Protein AF-A0ABD3ZQC3-F1 (afdb_monomer_lite)

Radius of gyration: 14.99 Å; chains: 1; bounding box: 34×32×38 Å

Structure (mmCIF, N/CA/C/O backbone):
data_AF-A0ABD3ZQC3-F1
#
_entry.id   AF-A0ABD3ZQC3-F1
#
loop_
_atom_site.group_PDB
_atom_site.id
_atom_site.type_symbol
_atom_site.label_atom_id
_atom_site.label_alt_id
_atom_site.label_comp_id
_atom_site.label_asym_id
_atom_site.label_entity_id
_atom_site.label_seq_id
_atom_site.pdbx_PDB_ins_code
_atom_site.Cartn_x
_atom_site.Cartn_y
_atom_site.Cartn_z
_atom_site.occupancy
_atom_site.B_iso_or_equiv
_atom_site.auth_seq_id
_atom_site.auth_comp_id
_atom_site.auth_asym_id
_atom_site.auth_atom_id
_atom_site.pdbx_PDB_model_num
ATOM 1 N N . MET A 1 1 ? 14.703 -2.618 -16.338 1.00 49.62 1 MET A N 1
ATOM 2 C CA . MET A 1 1 ? 13.610 -3.243 -15.568 1.00 49.62 1 MET A CA 1
ATOM 3 C C . MET A 1 1 ? 13.176 -2.223 -14.545 1.00 49.62 1 MET A C 1
ATOM 5 O O . MET A 1 1 ? 13.993 -1.866 -13.702 1.00 49.62 1 MET A O 1
ATOM 9 N N . ASP A 1 2 ? 11.961 -1.702 -14.678 1.00 62.47 2 ASP A N 1
ATOM 10 C CA . ASP A 1 2 ? 11.426 -0.747 -13.711 1.00 62.47 2 ASP A CA 1
ATOM 11 C C . ASP A 1 2 ? 11.262 -1.452 -12.361 1.00 62.47 2 ASP A C 1
ATOM 13 O O . ASP A 1 2 ? 10.755 -2.572 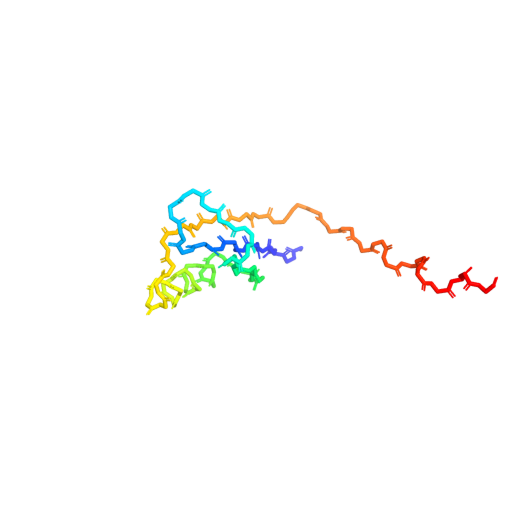-12.288 1.00 62.47 2 ASP A O 1
ATOM 17 N N . GLN A 1 3 ? 11.776 -0.840 -11.296 1.00 73.81 3 GLN A N 1
ATOM 18 C CA . GLN A 1 3 ? 11.668 -1.394 -9.951 1.00 73.81 3 GLN A CA 1
ATOM 19 C C . GLN A 1 3 ? 10.268 -1.079 -9.419 1.00 73.81 3 GLN A C 1
ATOM 21 O O . GLN A 1 3 ? 9.989 0.041 -9.005 1.00 73.81 3 GLN A O 1
ATOM 26 N N . GLU A 1 4 ? 9.362 -2.051 -9.464 1.00 86.88 4 GLU A N 1
ATOM 27 C CA . GLU A 1 4 ? 8.020 -1.893 -8.902 1.00 86.88 4 GLU A CA 1
ATOM 28 C C . GLU A 1 4 ? 7.999 -2.303 -7.429 1.00 86.88 4 GLU A C 1
ATOM 30 O O . GLU A 1 4 ? 8.541 -3.339 -7.044 1.00 86.88 4 GLU A O 1
ATOM 35 N N . TYR A 1 5 ? 7.314 -1.524 -6.604 1.00 90.12 5 TYR A N 1
ATOM 36 C CA . TYR A 1 5 ? 7.139 -1.770 -5.179 1.00 90.12 5 TYR A CA 1
ATOM 37 C C . TYR A 1 5 ? 5.652 -1.876 -4.844 1.00 90.12 5 TYR A C 1
ATOM 39 O O . TYR A 1 5 ? 4.815 -1.159 -5.404 1.00 90.12 5 TYR A O 1
ATOM 47 N N . PHE A 1 6 ? 5.333 -2.737 -3.884 1.00 91.88 6 PHE A N 1
ATOM 48 C CA . PHE A 1 6 ? 4.017 -2.830 -3.269 1.00 91.88 6 PHE A CA 1
ATOM 49 C C . PHE A 1 6 ? 4.077 -2.360 -1.824 1.00 91.88 6 PHE A C 1
ATOM 51 O O . PHE A 1 6 ? 4.908 -2.820 -1.041 1.00 91.88 6 PHE A O 1
ATOM 58 N N . LEU A 1 7 ? 3.153 -1.471 -1.482 1.00 93.31 7 LEU A N 1
ATOM 59 C CA . LEU A 1 7 ? 2.904 -1.013 -0.128 1.00 93.31 7 LEU A CA 1
ATOM 60 C C . LEU A 1 7 ? 1.573 -1.589 0.346 1.00 93.31 7 LEU A C 1
ATOM 62 O O . LEU A 1 7 ? 0.539 -1.361 -0.280 1.00 93.31 7 LEU A O 1
ATOM 66 N N . ILE A 1 8 ? 1.599 -2.289 1.472 1.00 93.69 8 ILE A N 1
ATOM 67 C CA . ILE A 1 8 ? 0.412 -2.745 2.187 1.00 93.69 8 ILE A CA 1
ATOM 68 C C . ILE A 1 8 ? 0.380 -2.007 3.522 1.00 93.69 8 ILE A C 1
ATOM 70 O O . ILE A 1 8 ? 1.350 -2.063 4.274 1.00 93.69 8 ILE A O 1
ATOM 74 N N . ALA A 1 9 ? -0.715 -1.312 3.818 1.00 95.12 9 ALA A N 1
ATOM 75 C CA . ALA A 1 9 ? -0.876 -0.574 5.066 1.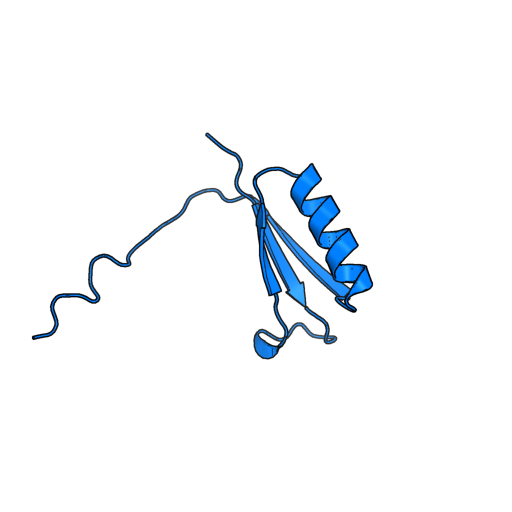00 95.12 9 ALA A CA 1
ATOM 76 C C . ALA A 1 9 ? -2.145 -0.996 5.810 1.00 95.12 9 ALA A C 1
ATOM 78 O O . ALA A 1 9 ? -3.187 -1.116 5.176 1.00 95.12 9 ALA A O 1
ATOM 79 N N . GLY A 1 10 ? -2.079 -1.158 7.133 1.00 94.44 10 GLY A N 1
ATOM 80 C CA . GLY A 1 10 ? -3.225 -1.467 8.005 1.00 94.44 10 GLY A CA 1
ATOM 81 C C . GLY A 1 10 ? -3.406 -0.433 9.122 1.00 94.44 10 GLY A C 1
ATOM 82 O O . GLY A 1 10 ? -2.460 0.290 9.460 1.00 94.44 10 GLY A O 1
ATOM 83 N N . LYS A 1 11 ? -4.620 -0.335 9.680 1.00 92.31 11 LYS A N 1
ATOM 84 C CA . LYS A 1 11 ? -4.944 0.595 10.781 1.00 92.31 11 LYS A CA 1
ATOM 85 C C . LYS A 1 11 ? -5.049 -0.097 12.140 1.00 92.31 11 LYS A C 1
ATOM 87 O O . LYS A 1 11 ? -4.713 0.506 13.155 1.00 92.31 11 LYS A O 1
ATOM 92 N N . THR A 1 12 ? -5.522 -1.337 12.158 1.00 85.38 12 THR A N 1
ATOM 93 C CA . THR A 1 12 ? -5.813 -2.092 13.382 1.00 85.38 12 THR A CA 1
ATOM 94 C C . THR A 1 12 ? -4.589 -2.863 13.877 1.00 85.38 12 THR A C 1
ATOM 96 O O . THR A 1 12 ? -3.866 -3.460 13.075 1.00 85.38 12 THR A O 1
ATOM 99 N N . GLU A 1 13 ? -4.374 -2.898 15.197 1.00 72.19 13 GLU A N 1
ATOM 100 C CA . GLU A 1 13 ? -3.403 -3.810 15.813 1.00 72.19 13 GLU A CA 1
ATOM 101 C C . GLU A 1 13 ? -3.747 -5.259 15.437 1.00 72.19 13 GLU A C 1
ATOM 103 O O . GLU A 1 13 ? -4.865 -5.723 15.648 1.00 72.19 13 GLU A O 1
ATOM 108 N N . GLY A 1 14 ? -2.795 -5.959 14.817 1.00 76.44 14 GLY A N 1
ATOM 109 C CA . GLY A 1 14 ? -2.987 -7.322 14.309 1.00 76.44 14 GLY A CA 1
ATOM 110 C C . GLY A 1 14 ? -3.151 -7.446 12.792 1.00 76.44 14 GLY A C 1
ATOM 111 O O . GLY A 1 14 ? -3.175 -8.572 12.317 1.00 76.44 14 GLY A O 1
ATOM 112 N N . PHE A 1 15 ? -3.179 -6.330 12.047 1.00 80.25 15 PHE A N 1
ATOM 113 C CA . PHE A 1 15 ? -3.339 -6.263 10.584 1.00 80.25 15 PHE A CA 1
ATOM 114 C C . PHE A 1 15 ? -4.583 -7.010 10.063 1.00 80.25 15 PHE A C 1
ATOM 116 O O . PHE A 1 15 ? -4.627 -8.235 9.993 1.00 80.25 15 PHE A O 1
ATOM 123 N N . SER A 1 16 ? -5.598 -6.268 9.619 1.00 83.88 16 SER A N 1
ATOM 124 C CA . SER A 1 16 ? -6.776 -6.853 8.981 1.00 83.88 16 SER A CA 1
ATOM 125 C C . SER A 1 16 ? -6.749 -6.605 7.477 1.00 83.88 16 SER A C 1
ATOM 127 O O . SER A 1 16 ? -6.491 -5.504 7.009 1.00 83.88 16 SER A O 1
ATOM 129 N N . TYR A 1 17 ? -7.093 -7.610 6.671 1.00 83.75 17 TYR A N 1
ATOM 130 C CA . TYR A 1 17 ? -7.292 -7.366 5.239 1.00 83.75 17 TYR A CA 1
ATOM 131 C C . TYR A 1 17 ? -8.496 -6.453 4.963 1.00 83.75 17 TYR A C 1
ATOM 133 O O . TYR A 1 17 ? -8.540 -5.811 3.917 1.00 83.75 17 TYR A O 1
ATOM 141 N N . ALA A 1 18 ? -9.451 -6.352 5.895 1.00 87.50 18 ALA A N 1
ATOM 142 C CA . ALA A 1 18 ? -10.636 -5.510 5.737 1.00 87.50 18 ALA A CA 1
ATOM 143 C C . ALA A 1 18 ? -10.328 -4.004 5.822 1.00 87.50 18 ALA A C 1
ATOM 145 O O . ALA A 1 18 ? -11.060 -3.202 5.246 1.00 87.50 18 ALA A O 1
ATOM 146 N N . ASP A 1 19 ? -9.256 -3.615 6.522 1.00 88.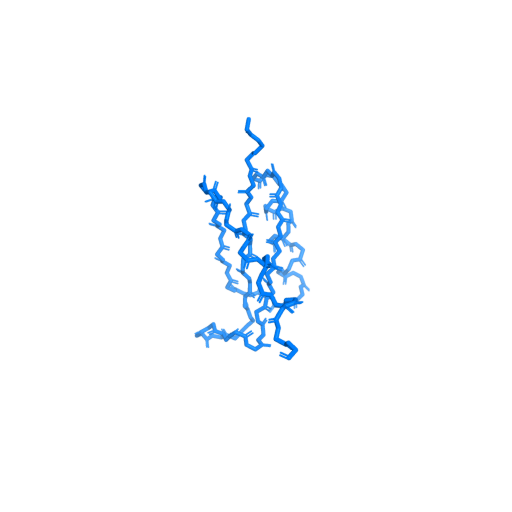00 19 ASP A N 1
ATOM 147 C CA . ASP A 1 19 ? -8.790 -2.226 6.617 1.00 88.00 19 ASP A CA 1
ATOM 148 C C . ASP A 1 19 ? -7.479 -1.979 5.854 1.00 88.00 19 ASP A C 1
ATOM 150 O O . ASP A 1 19 ? -6.920 -0.877 5.912 1.00 88.00 19 ASP A O 1
ATOM 154 N N . ALA A 1 20 ? -7.010 -2.984 5.109 1.00 91.94 20 ALA A N 1
ATOM 155 C CA . ALA A 1 20 ? -5.769 -2.912 4.370 1.00 91.94 20 ALA A CA 1
ATOM 156 C C . ALA A 1 20 ? -5.892 -2.002 3.143 1.00 91.94 20 ALA A C 1
ATOM 158 O O . ALA A 1 20 ? -6.825 -2.086 2.341 1.00 91.94 20 ALA A O 1
ATOM 159 N N . LYS A 1 21 ? -4.874 -1.169 2.938 1.00 94.38 21 LYS A N 1
ATOM 160 C CA . LYS A 1 21 ? -4.677 -0.405 1.710 1.00 94.38 21 LYS A CA 1
ATOM 161 C C . LYS A 1 21 ? -3.463 -0.933 0.968 1.00 94.38 21 LYS A C 1
ATOM 163 O O . LYS A 1 21 ? -2.350 -0.860 1.478 1.00 94.38 21 LYS A O 1
ATOM 168 N N . VAL A 1 22 ? -3.695 -1.433 -0.244 1.00 92.38 22 VAL A N 1
ATOM 169 C CA . VAL A 1 22 ? -2.654 -1.955 -1.134 1.00 92.38 22 VAL A CA 1
ATOM 170 C C . VAL A 1 22 ? -2.391 -0.941 -2.241 1.00 92.38 22 VAL A C 1
ATOM 172 O O . VAL A 1 22 ? -3.304 -0.563 -2.976 1.00 92.38 22 VAL A O 1
ATOM 175 N N . LEU A 1 23 ? -1.152 -0.474 -2.350 1.00 93.62 23 LEU A N 1
ATOM 176 C CA . LEU A 1 23 ? -0.713 0.524 -3.321 1.00 93.62 23 LEU A CA 1
ATOM 177 C C . LEU A 1 23 ? 0.526 0.036 -4.067 1.00 93.62 23 LEU A C 1
ATOM 179 O O . LEU A 1 23 ? 1.328 -0.726 -3.535 1.00 93.62 23 LEU A O 1
ATOM 183 N N . ARG A 1 24 ? 0.682 0.518 -5.301 1.00 91.12 24 ARG A N 1
ATOM 184 C CA . ARG A 1 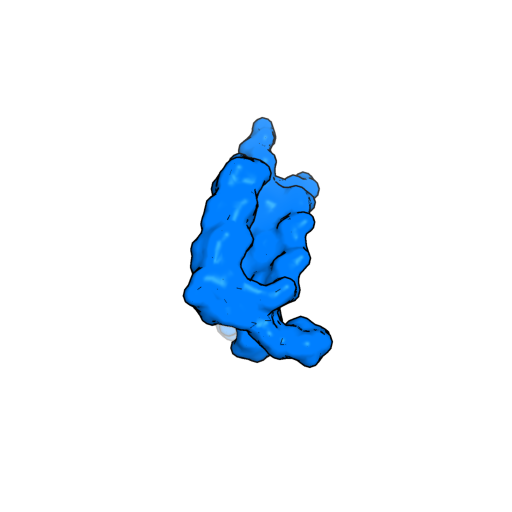24 ? 1.867 0.299 -6.134 1.00 91.12 24 ARG A CA 1
ATOM 185 C C . ARG A 1 24 ? 2.653 1.596 -6.268 1.00 91.12 24 ARG A C 1
ATOM 187 O O . ARG A 1 24 ? 2.052 2.662 -6.386 1.00 91.12 24 ARG A O 1
ATOM 194 N N . CYS A 1 25 ? 3.974 1.494 -6.290 1.00 90.38 25 CYS A N 1
ATOM 195 C CA . CYS A 1 25 ? 4.883 2.613 -6.535 1.00 90.38 25 CYS A CA 1
ATOM 196 C C . CYS A 1 25 ? 6.096 2.164 -7.359 1.00 90.38 25 CYS A C 1
ATOM 198 O O . CYS A 1 25 ? 6.356 0.969 -7.487 1.00 90.38 25 CYS A O 1
ATOM 200 N N . ARG A 1 26 ? 6.790 3.119 -7.985 1.00 88.81 26 ARG A N 1
ATOM 201 C CA . ARG A 1 26 ? 7.865 2.851 -8.961 1.00 88.81 26 ARG A CA 1
ATOM 202 C C . ARG A 1 26 ? 9.267 3.118 -8.410 1.00 88.81 26 ARG A C 1
ATOM 204 O O . ARG A 1 26 ? 10.248 2.990 -9.135 1.00 88.81 26 ARG A O 1
ATOM 211 N N . SER A 1 27 ? 9.357 3.540 -7.153 1.00 89.38 27 SER A N 1
ATOM 212 C CA . SER A 1 27 ? 10.615 3.859 -6.493 1.00 89.38 27 SER A CA 1
ATOM 213 C C . SER A 1 27 ? 10.476 3.791 -4.973 1.00 89.38 27 SER A C 1
ATOM 215 O O . SER A 1 27 ? 9.371 3.836 -4.429 1.00 89.38 27 SER A O 1
ATOM 217 N N . GLU A 1 28 ? 11.613 3.727 -4.285 1.00 89.25 28 GLU A N 1
ATOM 218 C CA . GLU A 1 28 ? 11.677 3.772 -2.818 1.00 89.25 28 GLU A CA 1
ATOM 219 C C . GLU A 1 28 ? 11.221 5.130 -2.270 1.00 89.25 28 GLU A C 1
ATOM 221 O O . GLU A 1 28 ? 10.516 5.186 -1.266 1.00 89.25 28 GLU A O 1
ATOM 226 N N . ILE A 1 29 ? 11.541 6.217 -2.982 1.00 91.62 29 ILE A N 1
ATOM 227 C CA . ILE A 1 29 ? 11.140 7.587 -2.624 1.00 91.62 29 ILE A CA 1
ATOM 228 C C . ILE A 1 29 ? 9.612 7.735 -2.678 1.00 91.62 29 ILE A C 1
ATOM 230 O O . ILE A 1 29 ? 8.994 8.332 -1.789 1.00 91.62 29 ILE A O 1
ATOM 234 N N . ASP A 1 30 ? 8.975 7.152 -3.696 1.00 92.44 30 ASP A N 1
ATOM 235 C CA . ASP A 1 30 ? 7.515 7.121 -3.790 1.00 92.44 30 ASP A CA 1
ATOM 236 C C . ASP A 1 30 ? 6.907 6.290 -2.653 1.00 92.44 30 ASP A C 1
ATOM 238 O O . ASP A 1 30 ? 5.898 6.689 -2.068 1.00 92.44 30 ASP A O 1
ATOM 242 N N . ALA A 1 31 ? 7.518 5.149 -2.314 1.00 91.81 31 ALA A N 1
ATOM 243 C CA . ALA A 1 31 ? 7.060 4.298 -1.220 1.00 91.81 31 ALA A CA 1
ATOM 244 C C . ALA A 1 31 ? 7.085 5.047 0.122 1.00 91.81 31 ALA A C 1
ATOM 246 O O . ALA A 1 31 ? 6.098 5.020 0.860 1.00 91.81 31 ALA A O 1
ATOM 247 N N . GLU A 1 32 ? 8.167 5.771 0.412 1.00 93.88 32 GLU A N 1
ATOM 248 C CA . GLU A 1 32 ? 8.294 6.597 1.616 1.00 93.88 32 GLU A CA 1
ATOM 249 C C . GLU A 1 32 ? 7.237 7.711 1.652 1.00 93.88 32 GLU A 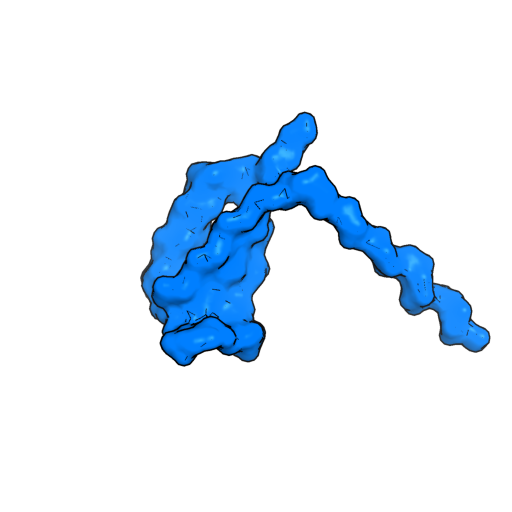C 1
ATOM 251 O O . GLU A 1 32 ? 6.542 7.900 2.657 1.00 93.88 32 GLU A O 1
ATOM 256 N N . SER A 1 33 ? 7.040 8.397 0.524 1.00 94.69 33 SER A N 1
ATOM 257 C CA . SER A 1 33 ? 6.018 9.440 0.387 1.00 94.69 33 SER A CA 1
ATOM 258 C C . SER A 1 33 ? 4.606 8.898 0.648 1.00 94.69 33 SER A C 1
ATOM 260 O O . SER A 1 33 ? 3.793 9.539 1.326 1.00 94.69 33 SER A O 1
ATOM 262 N N . LEU A 1 34 ? 4.307 7.686 0.169 1.00 95.75 34 LEU A N 1
ATOM 263 C CA . LEU A 1 34 ? 3.034 7.006 0.410 1.00 95.75 34 LEU A CA 1
ATOM 264 C C . LEU A 1 34 ? 2.855 6.604 1.877 1.00 95.75 34 LEU A C 1
ATOM 266 O O . LEU A 1 34 ? 1.766 6.803 2.422 1.00 95.75 34 LEU A O 1
ATOM 270 N N . VAL A 1 35 ? 3.899 6.086 2.531 1.00 95.50 35 VAL A N 1
ATOM 271 C CA . VAL A 1 35 ? 3.869 5.766 3.968 1.00 95.50 35 VAL A CA 1
ATOM 272 C C . VAL A 1 35 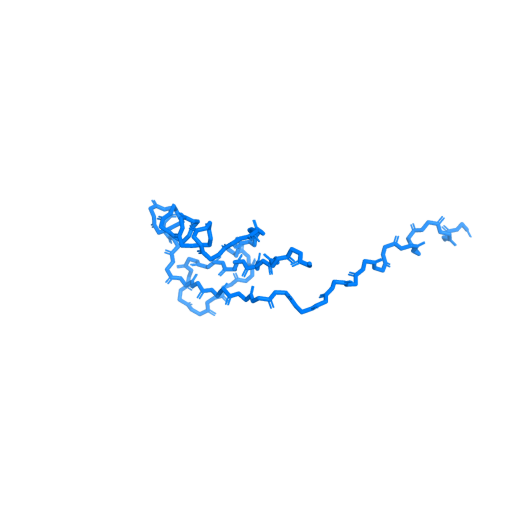? 3.533 7.015 4.776 1.00 95.50 35 VAL A C 1
ATOM 274 O O . VAL A 1 35 ? 2.598 6.988 5.580 1.00 95.50 35 VAL A O 1
ATOM 277 N N . ASN A 1 36 ? 4.217 8.131 4.519 1.00 96.12 36 ASN A N 1
ATOM 278 C CA . ASN A 1 36 ? 3.966 9.391 5.219 1.00 96.12 36 ASN A CA 1
ATOM 279 C C . ASN A 1 36 ? 2.524 9.878 5.010 1.00 96.12 36 ASN A C 1
ATOM 281 O O . ASN A 1 36 ? 1.826 10.193 5.975 1.00 96.12 36 ASN A O 1
ATOM 285 N N . SER A 1 37 ? 2.017 9.836 3.773 1.00 96.44 37 SER A N 1
ATOM 286 C CA . SER A 1 37 ? 0.621 10.189 3.474 1.00 96.44 37 SER A CA 1
ATOM 287 C C . SER A 1 37 ? -0.393 9.320 4.229 1.00 96.44 37 SER A C 1
ATOM 289 O O . SER A 1 37 ? -1.430 9.810 4.684 1.00 96.44 37 SER A O 1
ATOM 291 N N . LEU A 1 38 ? -0.124 8.021 4.363 1.00 96.12 38 LEU A N 1
ATOM 292 C CA . LEU A 1 38 ? -1.018 7.078 5.030 1.00 96.12 38 LEU A CA 1
ATOM 293 C C . LEU A 1 38 ? -0.959 7.190 6.556 1.00 96.12 38 LEU A C 1
ATOM 295 O O . LEU A 1 38 ? -1.997 7.042 7.201 1.00 96.12 38 LEU A O 1
ATOM 299 N N . ARG A 1 39 ? 0.187 7.546 7.142 1.00 95.50 39 ARG A N 1
ATOM 300 C CA . ARG A 1 39 ? 0.274 7.862 8.578 1.00 95.50 39 ARG A CA 1
ATOM 301 C C . ARG A 1 39 ? -0.693 8.977 8.966 1.00 95.50 39 ARG A C 1
ATOM 303 O O . ARG A 1 39 ? -1.462 8.818 9.910 1.00 95.50 39 ARG A O 1
ATOM 310 N N . HIS A 1 40 ? -0.770 10.043 8.167 1.00 95.06 40 HIS A N 1
ATOM 311 C CA . HIS A 1 40 ? -1.745 11.124 8.377 1.00 95.06 40 HIS A CA 1
ATOM 312 C C . HIS A 1 40 ? -3.213 10.674 8.254 1.00 95.06 40 HIS A C 1
ATOM 314 O O . HIS A 1 40 ? -4.115 11.388 8.679 1.00 95.06 40 HIS A O 1
ATOM 320 N N . LYS A 1 41 ? -3.468 9.486 7.695 1.00 93.81 41 LYS A N 1
ATOM 321 C CA . LYS A 1 41 ? -4.802 8.881 7.539 1.00 93.81 41 LYS A CA 1
ATOM 322 C C . LYS A 1 41 ? -5.103 7.809 8.596 1.00 93.81 41 LYS A C 1
ATOM 324 O O . LYS A 1 41 ? -6.102 7.093 8.463 1.00 93.81 41 LYS A O 1
ATOM 329 N N . GLY A 1 42 ? -4.251 7.690 9.618 1.00 93.69 42 GLY A N 1
ATOM 330 C CA . GLY A 1 42 ? -4.416 6.766 10.739 1.00 93.69 42 GLY A CA 1
ATOM 331 C C . GLY A 1 42 ? -3.962 5.334 10.458 1.00 93.69 42 GLY A C 1
ATOM 332 O O . GLY A 1 42 ? -4.411 4.425 11.144 1.00 93.69 42 GLY A O 1
ATOM 333 N N . TYR A 1 43 ? -3.125 5.113 9.440 1.00 95.62 43 TYR A N 1
ATOM 334 C CA . TYR A 1 43 ? -2.466 3.820 9.245 1.00 95.62 43 TYR A CA 1
ATOM 335 C C . TYR A 1 43 ? -1.222 3.735 10.130 1.00 95.62 43 TYR A C 1
ATOM 337 O O . TYR A 1 43 ? -0.467 4.703 10.244 1.00 95.62 43 TYR A O 1
ATOM 345 N N . SER A 1 44 ? -1.013 2.574 10.738 1.00 93.88 44 SER A N 1
ATOM 346 C CA . SER A 1 44 ? 0.023 2.336 11.749 1.00 93.88 44 SER A CA 1
ATOM 347 C C . SER A 1 44 ? 0.943 1.167 11.392 1.00 93.88 44 SER A C 1
ATOM 349 O O . SER A 1 44 ? 2.091 1.145 11.829 1.00 93.88 44 SER A O 1
ATOM 351 N N . ILE A 1 45 ? 0.481 0.237 10.551 1.00 93.81 45 ILE A N 1
ATOM 352 C CA . ILE A 1 45 ? 1.235 -0.940 10.106 1.00 93.81 45 ILE A CA 1
ATOM 353 C C . ILE A 1 45 ? 1.549 -0.788 8.620 1.00 93.81 45 ILE A C 1
ATOM 355 O O . ILE A 1 45 ? 0.652 -0.458 7.845 1.00 93.81 45 ILE A O 1
ATOM 359 N N . PHE A 1 46 ? 2.797 -1.041 8.218 1.00 94.06 46 PHE A N 1
ATOM 360 C CA . PHE A 1 46 ? 3.259 -0.882 6.838 1.00 94.06 46 PHE A CA 1
ATOM 361 C C . PHE A 1 46 ? 4.186 -2.029 6.427 1.00 94.06 46 PHE A C 1
ATOM 363 O O . PHE A 1 46 ? 5.171 -2.305 7.108 1.00 94.06 46 PHE A O 1
ATOM 370 N N . TYR A 1 47 ? 3.911 -2.633 5.276 1.00 92.19 47 TYR A N 1
ATOM 371 C CA . TYR A 1 47 ? 4.784 -3.586 4.599 1.00 92.19 47 TYR A CA 1
ATOM 372 C C . TYR A 1 47 ? 5.137 -3.029 3.224 1.00 92.19 47 TYR A C 1
ATOM 374 O O . TYR A 1 47 ? 4.248 -2.801 2.403 1.00 92.19 47 TYR A O 1
ATOM 382 N N . VAL A 1 48 ? 6.426 -2.808 2.972 1.00 92.38 48 VAL A N 1
ATOM 383 C CA . VAL A 1 48 ? 6.944 -2.387 1.666 1.00 92.38 48 VAL A CA 1
ATOM 384 C C . VAL A 1 48 ? 7.721 -3.551 1.077 1.00 92.38 48 VAL A C 1
ATOM 386 O O . VAL A 1 48 ? 8.627 -4.084 1.711 1.00 92.38 48 VAL A O 1
ATOM 389 N N . THR A 1 49 ? 7.357 -3.960 -0.131 1.00 91.06 49 THR A N 1
ATOM 390 C CA . THR A 1 49 ? 7.965 -5.106 -0.810 1.00 91.06 49 THR A CA 1
ATOM 391 C C . THR A 1 49 ? 8.411 -4.711 -2.207 1.00 91.06 49 THR A C 1
ATOM 393 O O . THR A 1 49 ? 7.716 -3.970 -2.901 1.00 91.06 49 THR A O 1
ATOM 396 N N . LYS A 1 50 ? 9.583 -5.196 -2.620 1.00 91.00 50 LYS A N 1
ATOM 397 C CA . LYS A 1 50 ? 10.076 -5.055 -3.991 1.00 91.00 50 LYS A CA 1
ATOM 398 C C . LYS A 1 50 ? 9.527 -6.196 -4.840 1.00 91.00 50 LYS A C 1
ATOM 400 O O . LYS A 1 50 ? 9.638 -7.362 -4.466 1.00 91.00 50 LYS A O 1
ATOM 405 N N . THR A 1 51 ? 8.964 -5.863 -5.991 1.00 87.56 51 THR A N 1
ATOM 406 C CA . THR A 1 51 ? 8.428 -6.835 -6.944 1.00 87.56 51 THR A CA 1
ATOM 407 C C . THR A 1 51 ? 9.582 -7.517 -7.667 1.00 87.56 51 THR A C 1
ATOM 409 O O . THR A 1 51 ? 10.426 -6.852 -8.266 1.00 87.56 51 THR A O 1
ATOM 412 N N . VAL A 1 52 ? 9.620 -8.849 -7.609 1.00 85.75 52 VAL A N 1
ATOM 413 C CA . VAL A 1 52 ? 10.609 -9.663 -8.339 1.00 85.75 52 VAL A CA 1
ATOM 414 C C . VAL A 1 52 ? 10.049 -10.113 -9.687 1.00 85.75 52 VAL A C 1
ATOM 416 O O . VAL A 1 52 ? 10.743 -10.062 -10.696 1.00 85.75 52 VAL A O 1
ATOM 419 N N . TYR A 1 53 ? 8.783 -10.525 -9.715 1.00 81.94 53 TYR A N 1
ATOM 420 C CA . TYR A 1 53 ? 8.053 -10.907 -10.918 1.00 81.94 53 TYR A CA 1
ATOM 421 C C . TYR A 1 53 ? 6.560 -10.613 -10.723 1.00 81.94 53 TYR A C 1
ATOM 423 O O . TYR A 1 53 ? 6.076 -10.571 -9.590 1.00 81.94 53 TYR A O 1
ATOM 431 N N . ARG A 1 54 ? 5.827 -10.425 -11.824 1.00 78.31 54 ARG A N 1
ATOM 432 C CA . ARG A 1 54 ? 4.367 -10.284 -11.831 1.00 78.31 54 ARG A CA 1
ATOM 433 C C . ARG A 1 54 ? 3.769 -11.347 -12.741 1.00 78.31 54 ARG A C 1
ATOM 435 O O . ARG A 1 54 ? 4.181 -11.466 -13.890 1.00 78.31 54 ARG A O 1
ATOM 442 N N . ILE A 1 55 ? 2.786 -12.077 -12.224 1.00 83.50 55 ILE A N 1
ATOM 443 C CA . ILE A 1 55 ? 1.951 -12.996 -13.000 1.00 83.50 55 ILE A CA 1
ATOM 444 C C . ILE A 1 55 ? 0.590 -12.321 -13.170 1.00 83.50 55 ILE A C 1
ATOM 446 O O . ILE A 1 55 ? 0.017 -11.843 -12.192 1.00 83.50 55 ILE A O 1
ATOM 450 N N . ASP A 1 56 ? 0.099 -12.243 -14.402 1.00 78.94 56 ASP A N 1
ATOM 451 C CA . ASP A 1 56 ? -1.248 -11.763 -14.719 1.00 78.94 56 ASP A CA 1
ATOM 452 C C . ASP A 1 56 ? -2.001 -12.907 -15.406 1.00 78.94 56 ASP A C 1
ATOM 454 O O . ASP A 1 56 ? -2.014 -13.014 -16.628 1.00 78.94 56 ASP A O 1
ATOM 458 N N . ASP A 1 57 ? -2.548 -13.823 -14.603 1.00 72.50 57 ASP A N 1
ATOM 459 C CA . ASP A 1 57 ? -3.214 -15.046 -15.085 1.00 72.50 57 ASP A CA 1
ATOM 460 C C . ASP A 1 57 ? -4.714 -14.826 -15.368 1.00 72.50 57 ASP A C 1
ATOM 462 O O . ASP A 1 57 ? -5.550 -15.720 -15.270 1.00 72.50 57 ASP A O 1
ATOM 466 N N . ASN A 1 58 ? -5.087 -13.591 -15.716 1.00 67.62 58 ASN A N 1
ATOM 467 C CA . ASN A 1 58 ? -6.474 -13.220 -16.002 1.00 67.62 58 ASN A CA 1
ATOM 468 C C . ASN A 1 58 ? -6.947 -13.655 -17.404 1.00 67.62 58 ASN A C 1
ATOM 470 O O . ASN A 1 58 ? -8.013 -13.233 -17.850 1.00 67.62 58 ASN A O 1
ATOM 474 N N . ALA A 1 59 ? -6.192 -14.504 -18.107 1.00 57.59 59 ALA A N 1
ATOM 475 C CA . ALA A 1 59 ? -6.516 -14.944 -19.464 1.00 57.59 59 ALA A CA 1
ATOM 476 C C . ALA A 1 59 ? -7.724 -15.906 -19.543 1.00 57.59 59 ALA A C 1
ATOM 478 O O . ALA A 1 59 ? -8.238 -16.130 -20.635 1.00 57.59 59 ALA A O 1
ATOM 479 N N . THR A 1 60 ? -8.219 -16.436 -18.416 1.00 53.84 60 THR A N 1
ATOM 480 C CA . THR A 1 60 ? -9.109 -17.619 -18.426 1.00 53.84 60 THR A CA 1
ATOM 481 C C . THR A 1 60 ? -10.477 -17.413 -17.759 1.00 53.84 60 THR A C 1
ATOM 483 O O . THR A 1 60 ? -11.182 -18.380 -17.492 1.00 53.84 60 THR A O 1
ATOM 486 N N . ILE A 1 61 ? -10.913 -16.172 -17.510 1.00 58.19 61 ILE A N 1
ATOM 487 C CA . ILE A 1 61 ? -12.280 -15.877 -17.002 1.00 58.19 61 ILE A CA 1
ATOM 488 C C . ILE A 1 61 ? -13.243 -15.542 -18.171 1.00 58.19 61 ILE A C 1
ATOM 490 O O . ILE A 1 61 ? -14.287 -14.923 -17.992 1.00 58.19 61 ILE A O 1
ATOM 494 N N . GLY A 1 62 ? -12.891 -15.938 -19.402 1.00 55.69 62 GLY A N 1
ATOM 495 C CA . GLY A 1 62 ? -13.614 -15.588 -20.634 1.00 55.69 62 GLY A CA 1
ATOM 496 C C . GLY A 1 62 ? -14.207 -16.746 -21.445 1.00 55.69 62 GLY A C 1
ATOM 497 O O . GLY A 1 62 ? -14.817 -16.473 -22.473 1.00 55.69 62 GLY A O 1
ATOM 498 N N . GLU A 1 63 ? -14.066 -18.009 -21.026 1.00 49.88 63 GLU A N 1
ATOM 499 C CA . GLU A 1 63 ? -14.536 -19.171 -21.814 1.00 49.88 63 GLU A CA 1
ATOM 500 C C . GLU A 1 63 ? -15.297 -20.222 -20.987 1.00 49.88 63 GLU A C 1
ATOM 502 O O . GLU A 1 63 ? -15.192 -21.420 -21.225 1.00 49.88 63 GLU A O 1
ATOM 507 N N . ALA A 1 64 ? -16.110 -19.789 -20.024 1.00 52.06 64 ALA A N 1
ATOM 508 C CA . ALA A 1 64 ? -17.193 -20.626 -19.505 1.00 52.06 64 ALA A CA 1
ATOM 509 C C . ALA A 1 64 ? -18.509 -20.186 -20.167 1.00 52.06 64 ALA A C 1
ATOM 511 O O . ALA A 1 64 ? -19.239 -19.352 -19.630 1.00 52.06 64 ALA A O 1
ATOM 512 N N . LYS A 1 65 ? -18.756 -20.699 -21.377 1.00 45.44 65 LYS A N 1
ATOM 513 C CA . LYS A 1 65 ? -20.088 -20.763 -21.994 1.00 45.44 65 LYS A CA 1
ATOM 514 C C . LYS A 1 65 ? -20.641 -22.170 -21.850 1.00 45.44 65 LYS A C 1
ATOM 516 O O . LYS A 1 65 ? -19.840 -23.115 -22.011 1.00 45.44 65 LYS A O 1
#

Secondary structure (DSSP, 8-state):
----EEEEEE-STT--TTS-EEEEESSHHHHHHHHHHHHTTT--EEEEEE-S-----GGGSS---

Organism: NCBI:txid135461

pLDDT: mean 84.27, std 13.89, range [45.44, 96.44]

Foldseek 3Di:
DQWKKWKWWAQDDPRDPVRIDIDIDRDPVVVVVVVVVVVVVRTDDMDMDIDPDDDDPVPPPPPPD

Sequence (65 aa):
MDQEYFLIAGKTEGFSYADAKVLRCRSEIDAESLVNSLRHKGYSIFYVTKTVYRIDDNATIGEAK